Protein AF-A0A644X5Y0-F1 (afdb_monomer)

Organism: NCBI:txid1076179

Secondary structure (DSSP, 8-state):
-------HHHHHHHHHHHHHHHT--EEEEEEEEE-SSSS-EEEEEEEESS---HHHHHHHHHHHHHHHHHH-HHHHHHHHTTSSPPPEEEEE-TTHHHHHHHHHHHTT--GGG-PPPSB--S-HHHHHHHHTTBPP-

Structure (mmCIF, N/CA/C/O backbone):
data_AF-A0A644X5Y0-F1
#
_entry.id   AF-A0A644X5Y0-F1
#
loop_
_atom_site.group_PDB
_atom_site.id
_atom_site.type_symbol
_atom_site.label_atom_id
_atom_site.label_alt_id
_atom_site.label_comp_id
_atom_site.label_asym_id
_atom_site.label_entity_id
_atom_site.label_seq_id
_atom_site.pdbx_PDB_ins_code
_atom_site.Cartn_x
_atom_site.Cartn_y
_atom_site.Cartn_z
_atom_site.occupancy
_atom_site.B_iso_or_equiv
_atom_site.auth_seq_id
_atom_site.auth_comp_id
_atom_site.auth_asym_id
_atom_site.auth_atom_id
_atom_site.pdbx_PDB_model_num
ATOM 1 N N . MET A 1 1 ? 20.179 -10.932 -16.556 1.00 39.62 1 MET A N 1
ATOM 2 C CA . MET A 1 1 ? 18.905 -10.197 -16.379 1.00 39.62 1 MET A CA 1
ATOM 3 C C . MET A 1 1 ? 18.850 -9.685 -14.952 1.00 39.62 1 MET A C 1
ATOM 5 O O . MET A 1 1 ? 18.951 -10.487 -14.036 1.00 39.62 1 MET A O 1
ATOM 9 N N . VAL A 1 2 ? 18.795 -8.368 -14.749 1.00 45.56 2 VAL A N 1
ATOM 10 C CA . VAL A 1 2 ? 18.694 -7.786 -13.402 1.00 45.56 2 VAL A CA 1
ATOM 11 C C . VAL A 1 2 ? 17.225 -7.867 -13.004 1.00 45.56 2 VAL A C 1
ATOM 13 O O . VAL A 1 2 ? 16.406 -7.225 -13.653 1.00 45.56 2 VAL A O 1
ATOM 16 N N . SER A 1 3 ? 16.882 -8.693 -12.014 1.00 62.84 3 SER A N 1
ATOM 17 C CA . SER A 1 3 ? 15.539 -8.670 -11.424 1.00 62.84 3 SER A CA 1
ATOM 18 C C . SER A 1 3 ? 15.306 -7.301 -10.797 1.00 62.84 3 SER A C 1
ATOM 20 O O . SER A 1 3 ? 16.216 -6.747 -10.176 1.00 62.84 3 SER A O 1
ATOM 22 N N . GLU A 1 4 ? 14.096 -6.771 -10.937 1.00 71.12 4 GLU A N 1
ATOM 23 C CA . GLU A 1 4 ? 13.643 -5.685 -10.078 1.00 71.12 4 GLU A CA 1
ATOM 24 C C . GLU A 1 4 ? 13.734 -6.189 -8.624 1.00 71.12 4 GLU A C 1
ATOM 26 O O . GLU A 1 4 ? 13.344 -7.324 -8.331 1.00 71.12 4 GLU A O 1
ATOM 31 N N . LYS A 1 5 ? 14.394 -5.412 -7.760 1.00 79.19 5 LYS A N 1
ATOM 32 C CA . LYS A 1 5 ? 14.585 -5.721 -6.341 1.00 79.19 5 LYS A CA 1
ATOM 33 C C . LYS A 1 5 ? 14.196 -4.489 -5.544 1.00 79.19 5 LYS A C 1
ATOM 35 O O . LYS A 1 5 ? 15.007 -3.584 -5.348 1.00 79.19 5 LYS A O 1
ATOM 40 N N . THR A 1 6 ? 12.966 -4.481 -5.060 1.00 80.38 6 THR A N 1
ATOM 41 C CA . THR A 1 6 ? 12.504 -3.499 -4.085 1.00 80.38 6 THR A CA 1
ATOM 42 C C . THR A 1 6 ? 12.625 -4.084 -2.679 1.00 80.38 6 THR A C 1
ATOM 44 O O . THR A 1 6 ? 12.075 -5.148 -2.398 1.00 80.38 6 THR A O 1
ATOM 47 N N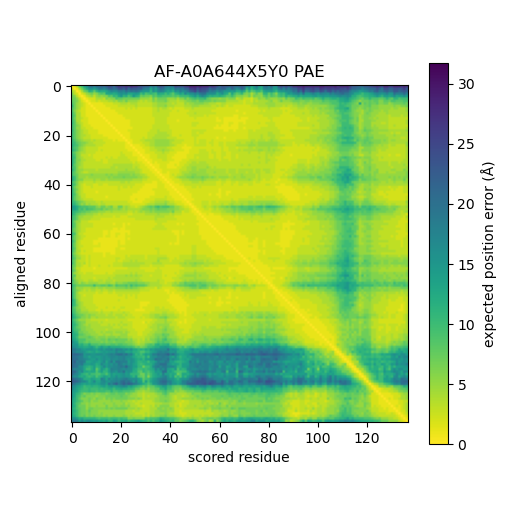 . THR A 1 7 ? 13.376 -3.412 -1.803 1.00 83.94 7 THR A N 1
ATOM 48 C CA . THR A 1 7 ? 13.522 -3.783 -0.389 1.00 83.94 7 THR A CA 1
ATOM 49 C C . THR A 1 7 ? 12.436 -3.112 0.451 1.00 83.94 7 THR A C 1
ATOM 51 O O . THR A 1 7 ? 11.824 -2.127 0.036 1.00 83.94 7 THR A O 1
ATOM 54 N N . GLU A 1 8 ? 12.211 -3.620 1.662 1.00 83.19 8 GLU A N 1
ATOM 55 C CA . GLU A 1 8 ? 11.299 -2.993 2.627 1.00 83.19 8 GLU A CA 1
ATOM 56 C C . GLU A 1 8 ? 11.731 -1.564 2.995 1.00 83.19 8 GLU A C 1
ATOM 58 O O . GLU A 1 8 ? 10.881 -0.704 3.224 1.00 83.19 8 GLU A O 1
ATOM 63 N N . GLU A 1 9 ? 13.037 -1.290 2.998 1.00 86.38 9 GLU A N 1
ATOM 64 C CA . GLU A 1 9 ? 13.598 0.046 3.220 1.00 86.38 9 GLU A CA 1
ATOM 65 C C . GLU A 1 9 ? 13.185 1.015 2.106 1.00 86.38 9 GLU A C 1
ATOM 67 O O . GLU A 1 9 ? 12.613 2.060 2.404 1.00 86.38 9 GLU A O 1
ATOM 72 N N . HIS A 1 10 ? 13.333 0.623 0.831 1.00 88.69 10 HIS A N 1
ATOM 73 C CA . HIS A 1 10 ? 12.888 1.445 -0.301 1.00 88.69 10 HIS A CA 1
ATOM 74 C C . HIS A 1 10 ? 11.388 1.771 -0.225 1.00 88.69 10 HIS A C 1
ATOM 76 O O . HIS A 1 10 ? 10.991 2.905 -0.490 1.00 88.69 10 HIS A O 1
ATOM 82 N N . LEU A 1 11 ? 10.552 0.791 0.145 1.00 89.50 11 LEU A N 1
ATOM 83 C CA . LEU A 1 11 ? 9.109 1.003 0.322 1.00 89.50 11 LEU A CA 1
ATOM 84 C C . LEU A 1 11 ? 8.827 1.950 1.490 1.00 89.50 11 LEU A C 1
ATOM 86 O O . LEU A 1 11 ? 8.045 2.888 1.352 1.00 89.50 11 LEU A O 1
ATOM 90 N N . THR A 1 12 ? 9.477 1.719 2.632 1.00 89.62 12 THR A N 1
ATOM 91 C CA . THR A 1 12 ? 9.288 2.524 3.843 1.00 89.62 12 THR A CA 1
ATOM 92 C C . THR A 1 12 ? 9.672 3.980 3.592 1.00 89.62 12 THR A C 1
ATOM 94 O O . THR A 1 12 ? 8.926 4.880 3.982 1.00 89.62 12 THR A O 1
ATOM 97 N N . ASP A 1 13 ? 10.794 4.222 2.916 1.00 92.88 13 ASP A N 1
ATOM 98 C CA . ASP A 1 13 ? 11.245 5.569 2.582 1.00 92.88 13 ASP A CA 1
ATOM 99 C C . ASP A 1 13 ? 10.321 6.260 1.588 1.00 92.88 13 ASP A C 1
ATOM 101 O O . ASP A 1 13 ? 9.928 7.404 1.825 1.00 92.88 13 ASP A O 1
ATOM 105 N N . ALA A 1 14 ? 9.892 5.559 0.537 1.00 94.38 14 ALA A N 1
ATOM 106 C CA . ALA A 1 14 ? 8.974 6.132 -0.439 1.00 94.38 14 ALA A CA 1
ATOM 107 C C . ALA A 1 14 ? 7.628 6.523 0.196 1.00 94.38 14 ALA A C 1
ATOM 109 O O . ALA A 1 14 ? 7.099 7.609 -0.060 1.00 94.38 14 ALA A O 1
ATOM 110 N N . ILE A 1 15 ? 7.093 5.676 1.080 1.00 93.75 15 ILE A N 1
ATOM 111 C CA . ILE A 1 15 ? 5.852 5.951 1.815 1.00 93.75 15 ILE A CA 1
ATOM 112 C C . ILE A 1 15 ? 6.048 7.110 2.794 1.00 93.75 15 ILE A C 1
ATOM 114 O O . ILE A 1 15 ? 5.199 8.000 2.862 1.00 93.75 15 ILE A O 1
ATOM 118 N N . ARG A 1 16 ? 7.170 7.149 3.523 1.00 94.06 16 ARG A N 1
ATOM 119 C CA . ARG A 1 16 ? 7.501 8.251 4.439 1.00 94.06 16 ARG A CA 1
ATOM 120 C C . ARG A 1 16 ? 7.584 9.585 3.699 1.00 94.06 16 ARG A C 1
ATOM 122 O O . ARG A 1 16 ? 6.996 10.567 4.149 1.00 94.06 16 ARG A O 1
ATOM 129 N N . ASN A 1 17 ? 8.263 9.622 2.557 1.00 95.56 17 ASN A N 1
ATOM 130 C CA . ASN A 1 17 ? 8.367 10.830 1.745 1.00 95.56 17 ASN A CA 1
ATOM 131 C C . ASN A 1 17 ? 7.003 11.247 1.188 1.00 95.56 17 ASN A C 1
ATOM 133 O O . ASN A 1 17 ? 6.647 12.420 1.267 1.00 95.56 17 ASN A O 1
ATOM 137 N N . THR A 1 18 ? 6.203 10.289 0.714 1.00 95.94 18 THR A N 1
ATOM 138 C CA . THR A 1 18 ? 4.833 10.535 0.233 1.00 95.94 18 THR A CA 1
ATOM 139 C C . THR A 1 18 ? 3.954 11.126 1.333 1.00 95.94 18 THR A C 1
ATOM 141 O O . THR A 1 18 ? 3.297 12.146 1.118 1.00 95.94 18 THR A O 1
ATOM 144 N N . LYS A 1 19 ? 3.997 10.540 2.538 1.00 94.44 19 LYS A N 1
ATOM 145 C CA . LYS A 1 19 ? 3.302 11.037 3.732 1.00 94.44 19 LYS A CA 1
ATOM 146 C C . LYS A 1 19 ? 3.668 12.491 4.015 1.00 94.44 19 LYS A C 1
ATOM 148 O O . LYS A 1 19 ? 2.779 13.313 4.214 1.00 94.44 19 LYS A O 1
ATOM 153 N N . ASN A 1 20 ? 4.960 12.812 3.997 1.00 95.06 20 ASN A N 1
ATOM 154 C CA . ASN A 1 20 ? 5.451 14.159 4.277 1.00 95.06 20 ASN A CA 1
ATOM 155 C C . ASN A 1 20 ? 5.052 15.162 3.185 1.00 95.06 20 ASN A C 1
ATOM 157 O O . ASN A 1 20 ? 4.600 16.261 3.503 1.00 95.06 20 ASN A O 1
ATOM 161 N N . ARG A 1 21 ? 5.169 14.783 1.904 1.00 96.19 21 ARG A N 1
ATOM 162 C CA . ARG A 1 21 ? 4.811 15.636 0.757 1.00 96.19 21 ARG A CA 1
ATOM 163 C C . ARG A 1 21 ? 3.324 15.980 0.730 1.00 96.19 21 ARG A C 1
ATOM 165 O O . ARG A 1 21 ? 2.971 17.118 0.439 1.00 96.19 21 ARG A O 1
ATOM 172 N N . LEU A 1 22 ? 2.467 15.014 1.054 1.00 94.38 22 LEU A N 1
ATOM 173 C CA . LEU A 1 22 ? 1.010 15.169 1.021 1.00 94.38 22 LEU A CA 1
ATOM 174 C C . LEU A 1 22 ? 0.393 15.500 2.386 1.00 94.38 22 LEU A C 1
ATOM 176 O O . LEU A 1 22 ? -0.823 15.644 2.476 1.00 94.38 22 LEU A O 1
ATOM 180 N N . LYS A 1 23 ? 1.215 15.635 3.438 1.00 94.31 23 LYS A N 1
ATOM 181 C CA . LYS A 1 23 ? 0.787 15.876 4.828 1.00 94.31 23 LYS A CA 1
ATOM 182 C C . LYS A 1 23 ? -0.299 14.892 5.286 1.00 94.31 23 LYS A C 1
ATOM 184 O O . LYS A 1 23 ? -1.297 15.287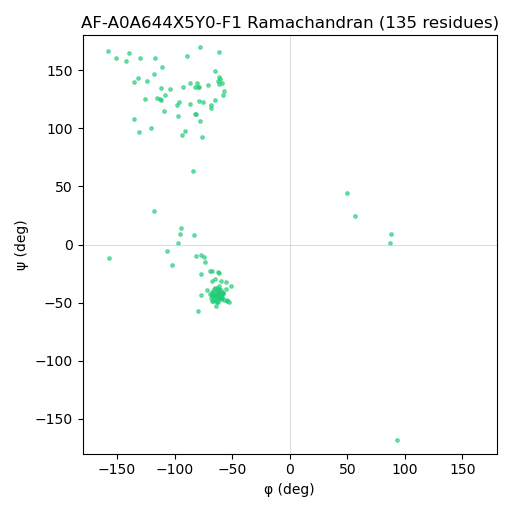 5.880 1.00 94.31 23 LYS A O 1
ATOM 189 N N . LEU A 1 24 ? -0.109 13.610 4.971 1.00 93.81 24 LEU A N 1
ATOM 190 C CA . LEU A 1 24 ? -1.067 12.558 5.311 1.00 93.81 24 LEU A CA 1
ATOM 191 C C . LEU A 1 24 ? -0.908 12.145 6.769 1.00 93.81 24 LEU A C 1
ATOM 193 O O . LEU A 1 24 ? 0.197 11.823 7.211 1.00 93.81 24 LEU A O 1
ATOM 197 N N . ASP A 1 25 ? -2.023 11.988 7.468 1.00 93.31 25 ASP A N 1
ATOM 198 C CA . ASP A 1 25 ? -2.060 11.314 8.763 1.00 93.31 25 ASP A CA 1
ATOM 199 C C . ASP A 1 25 ? -2.156 9.792 8.569 1.00 93.31 25 ASP A C 1
ATOM 201 O O . ASP A 1 25 ? -3.142 9.151 8.924 1.00 93.31 25 ASP A O 1
ATOM 205 N N . LEU A 1 26 ? -1.121 9.204 7.957 1.00 92.56 26 LEU A N 1
ATOM 206 C CA . LEU A 1 26 ? -1.001 7.753 7.788 1.00 92.56 26 LEU A CA 1
ATOM 207 C C . LEU A 1 26 ? -0.776 7.084 9.152 1.00 92.56 26 LEU A C 1
ATOM 209 O O . LEU A 1 26 ? 0.250 7.351 9.796 1.00 92.56 26 LEU A O 1
ATOM 213 N N . ILE A 1 27 ? -1.729 6.234 9.547 1.00 91.75 27 ILE A N 1
ATOM 214 C CA . ILE A 1 27 ? -1.737 5.452 10.789 1.00 91.75 27 ILE A CA 1
ATOM 215 C C . ILE A 1 27 ? -0.848 4.221 10.617 1.00 91.75 27 ILE A C 1
ATOM 217 O O . ILE A 1 27 ? 0.104 4.040 11.375 1.00 91.75 27 ILE A O 1
ATOM 221 N N . ASP A 1 28 ? -1.135 3.395 9.611 1.00 90.44 28 ASP A N 1
ATOM 222 C CA . ASP A 1 28 ? -0.376 2.180 9.313 1.00 9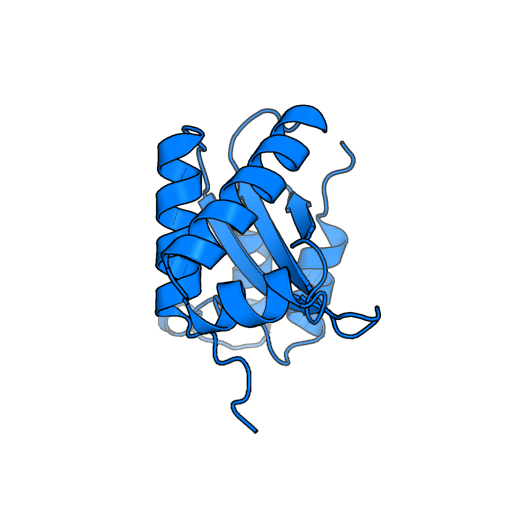0.44 28 ASP A CA 1
ATOM 223 C C . ASP A 1 28 ? -0.593 1.773 7.843 1.00 90.44 28 ASP A C 1
ATOM 225 O O . ASP A 1 28 ? -1.466 2.312 7.149 1.00 90.44 28 ASP A O 1
ATOM 229 N N . TYR A 1 29 ? 0.237 0.864 7.335 1.00 91.06 29 TYR A N 1
ATOM 230 C CA . TYR A 1 29 ? 0.156 0.414 5.951 1.00 91.06 29 TYR A CA 1
ATOM 231 C C . TYR A 1 29 ? 0.652 -1.014 5.756 1.00 91.06 29 TYR A C 1
ATOM 233 O O . TYR A 1 29 ? 1.455 -1.551 6.519 1.00 91.06 29 TYR A O 1
ATOM 241 N N . THR A 1 30 ? 0.245 -1.610 4.640 1.00 89.12 30 THR A N 1
ATOM 242 C CA . THR A 1 30 ? 0.896 -2.811 4.127 1.00 89.12 30 THR A CA 1
ATOM 243 C C . THR A 1 30 ? 0.974 -2.810 2.606 1.00 89.12 30 THR A C 1
ATOM 245 O O . THR A 1 30 ? 0.220 -2.110 1.933 1.00 89.12 30 THR A O 1
ATOM 248 N N . THR A 1 31 ? 1.910 -3.582 2.064 1.00 88.31 31 THR A N 1
ATOM 249 C CA . THR A 1 31 ? 2.200 -3.663 0.631 1.00 88.31 31 THR A CA 1
ATOM 250 C C . THR A 1 31 ? 2.104 -5.104 0.149 1.00 88.31 31 THR A C 1
ATOM 252 O O . THR A 1 31 ? 2.565 -6.027 0.821 1.00 88.31 31 THR A O 1
ATOM 255 N N . VAL A 1 32 ? 1.549 -5.295 -1.044 1.00 87.00 32 VAL A N 1
ATOM 256 C CA . VAL A 1 32 ? 1.427 -6.583 -1.732 1.00 87.00 32 VAL A CA 1
ATOM 257 C C . VAL A 1 32 ? 1.905 -6.422 -3.175 1.00 87.00 32 VAL A C 1
ATOM 259 O O . VAL A 1 32 ? 1.681 -5.387 -3.803 1.00 87.00 32 VAL A O 1
ATOM 262 N N . ALA A 1 33 ? 2.563 -7.448 -3.715 1.00 87.25 33 ALA A N 1
ATOM 263 C CA . ALA A 1 33 ? 2.825 -7.537 -5.148 1.00 87.25 33 ALA A CA 1
ATOM 264 C C . ALA A 1 33 ? 1.578 -8.091 -5.857 1.00 87.25 33 ALA A C 1
ATOM 266 O O . ALA A 1 33 ? 1.214 -9.252 -5.669 1.00 87.25 33 ALA A O 1
ATOM 267 N N . ASP A 1 34 ? 0.919 -7.258 -6.657 1.00 87.38 34 ASP A N 1
ATOM 268 C CA . ASP A 1 34 ? -0.241 -7.633 -7.461 1.00 87.38 34 ASP A CA 1
ATOM 269 C C . ASP A 1 34 ? 0.223 -8.100 -8.846 1.00 87.38 34 ASP A C 1
ATOM 271 O O . ASP A 1 34 ? 0.482 -7.303 -9.754 1.00 87.38 34 ASP A O 1
ATOM 275 N N . ASN A 1 35 ? 0.327 -9.423 -8.982 1.00 87.19 35 ASN A N 1
ATOM 276 C CA . ASN A 1 35 ? 0.673 -10.112 -10.226 1.00 87.19 35 ASN A CA 1
ATOM 277 C C . ASN A 1 35 ? -0.569 -10.585 -11.004 1.00 87.19 35 ASN A C 1
ATOM 279 O O . ASN A 1 35 ? -0.432 -11.350 -11.955 1.00 87.19 35 ASN A O 1
ATOM 283 N N . SER A 1 36 ? -1.781 -10.174 -10.603 1.00 87.62 36 SER A N 1
ATOM 284 C CA . SER A 1 36 ? -3.016 -10.536 -11.320 1.00 87.62 36 SER A CA 1
ATOM 285 C C . SER A 1 36 ? -3.181 -9.781 -12.644 1.00 87.62 36 SER A C 1
ATOM 287 O O . SER A 1 36 ? -3.975 -10.179 -13.494 1.00 87.62 36 SER A O 1
ATOM 289 N N . ILE A 1 37 ? -2.410 -8.706 -12.833 1.00 89.56 37 ILE A N 1
ATOM 290 C CA . ILE A 1 37 ? -2.380 -7.883 -14.042 1.00 89.56 37 ILE A CA 1
ATOM 291 C C . ILE A 1 37 ? -1.004 -7.938 -14.715 1.00 89.56 37 ILE A C 1
ATOM 293 O O . ILE A 1 37 ? 0.000 -8.265 -14.086 1.00 89.56 37 ILE A O 1
ATOM 297 N N . THR A 1 38 ? -0.950 -7.587 -16.003 1.00 90.19 38 THR A N 1
ATOM 298 C CA . THR A 1 38 ? 0.301 -7.484 -16.771 1.00 90.19 38 THR A CA 1
ATOM 299 C C . THR A 1 38 ? 0.413 -6.103 -17.431 1.00 90.19 38 THR A C 1
ATOM 301 O O . THR A 1 38 ? -0.492 -5.733 -18.180 1.00 90.19 38 THR A O 1
ATOM 304 N N . PRO A 1 39 ? 1.506 -5.346 -17.204 1.00 90.25 39 PRO A N 1
ATOM 305 C CA . PRO A 1 39 ? 2.578 -5.619 -16.238 1.00 90.25 39 PRO A CA 1
ATOM 306 C C . PRO A 1 39 ? 2.066 -5.568 -14.785 1.00 90.25 39 PRO A C 1
ATOM 308 O O . PRO A 1 39 ? 1.134 -4.823 -14.487 1.00 90.25 39 PRO A O 1
ATOM 311 N N . GLY A 1 40 ? 2.673 -6.354 -13.890 1.00 90.69 40 GLY A N 1
ATOM 312 C CA . GLY A 1 40 ? 2.319 -6.376 -12.464 1.00 90.69 40 GLY A CA 1
ATOM 313 C C . GLY A 1 40 ? 2.541 -5.023 -11.779 1.00 90.69 40 GLY A C 1
ATOM 314 O O . GLY A 1 40 ? 3.212 -4.140 -12.322 1.00 90.69 40 GLY A O 1
ATOM 315 N N . ARG A 1 41 ? 1.987 -4.840 -10.577 1.00 91.88 41 ARG A N 1
ATOM 316 C CA . ARG A 1 41 ? 2.128 -3.593 -9.800 1.00 91.88 41 ARG A CA 1
ATOM 317 C C . ARG A 1 41 ? 2.329 -3.849 -8.314 1.00 91.88 41 ARG A C 1
ATOM 319 O O . ARG A 1 41 ? 1.999 -4.914 -7.802 1.00 91.88 41 ARG A O 1
ATOM 326 N N . TYR A 1 42 ? 2.770 -2.817 -7.605 1.00 91.25 42 TYR A N 1
ATOM 327 C CA . TYR A 1 42 ? 2.627 -2.772 -6.153 1.00 91.25 42 TYR A CA 1
ATOM 328 C C . TYR A 1 42 ? 1.236 -2.282 -5.773 1.00 91.25 42 TYR A C 1
ATOM 330 O O . TYR A 1 42 ? 0.728 -1.310 -6.333 1.00 91.25 42 TYR A O 1
ATOM 338 N N . GLN A 1 43 ? 0.631 -2.954 -4.806 1.00 92.00 43 GLN A N 1
ATOM 339 C CA . GLN A 1 43 ? -0.619 -2.552 -4.194 1.00 92.00 43 GLN A CA 1
ATOM 340 C C . GLN A 1 43 ? -0.378 -2.225 -2.728 1.00 92.00 43 GLN A C 1
ATOM 342 O O . GLN A 1 43 ? 0.157 -3.040 -1.980 1.00 92.00 43 GLN A O 1
ATOM 347 N N . PHE A 1 44 ? -0.789 -1.033 -2.327 1.00 93.12 44 PHE A N 1
ATOM 348 C CA . PHE A 1 44 ? -0.632 -0.513 -0.983 1.00 93.12 44 PHE A CA 1
ATOM 349 C C . PHE A 1 44 ? -1.997 -0.407 -0.320 1.00 93.12 44 PHE A C 1
ATOM 351 O O . PHE A 1 44 ? -2.944 0.087 -0.926 1.00 93.12 44 PHE A O 1
ATOM 358 N N . TYR A 1 45 ? -2.087 -0.849 0.925 1.00 93.12 45 TYR A N 1
ATOM 359 C CA . TYR A 1 45 ? -3.258 -0.686 1.773 1.00 93.12 45 TYR A CA 1
ATOM 360 C C . TYR A 1 45 ? -2.914 0.328 2.847 1.00 93.12 45 TYR A C 1
ATOM 362 O O . TYR A 1 45 ? -2.007 0.082 3.643 1.00 93.12 45 TYR A O 1
ATOM 370 N N . PHE A 1 46 ? -3.580 1.475 2.826 1.00 94.50 46 PHE A N 1
ATOM 371 C CA . PHE A 1 46 ? -3.298 2.604 3.702 1.00 94.50 46 PHE A CA 1
ATOM 372 C C . PHE A 1 46 ? -4.460 2.805 4.666 1.00 94.50 46 PHE A C 1
ATOM 374 O O . PHE A 1 46 ? -5.599 2.985 4.244 1.00 94.50 46 PHE A O 1
ATOM 381 N N . GLU A 1 47 ? -4.157 2.819 5.960 1.00 94.12 47 GLU A N 1
ATOM 382 C CA . GLU A 1 47 ? -5.068 3.316 6.985 1.00 94.12 47 GLU A CA 1
ATOM 383 C C . GLU A 1 47 ? -4.666 4.760 7.289 1.00 94.12 47 GLU A C 1
ATOM 385 O O . GLU A 1 47 ? -3.584 5.017 7.822 1.00 94.12 47 GLU A O 1
ATOM 390 N N . VAL A 1 48 ? -5.506 5.714 6.895 1.00 92.94 48 VAL A N 1
ATOM 391 C CA . VAL A 1 48 ? -5.266 7.148 7.091 1.00 92.94 48 VAL A CA 1
ATOM 392 C C . VAL A 1 48 ? -6.352 7.729 7.975 1.00 92.94 48 VAL A C 1
ATOM 394 O O . VAL A 1 48 ? -7.502 7.306 7.907 1.00 92.94 48 VAL A O 1
ATOM 397 N N . LYS A 1 49 ? -5.987 8.718 8.786 1.00 92.19 49 LYS A N 1
ATOM 398 C CA . LYS A 1 49 ? -6.955 9.466 9.575 1.00 92.19 49 LYS A CA 1
ATOM 399 C C . LYS A 1 49 ? -7.640 10.532 8.722 1.00 92.19 49 LYS A C 1
ATOM 401 O O . LYS A 1 49 ? -6.977 11.255 7.976 1.00 92.19 49 LYS A O 1
ATOM 406 N N . GLY A 1 50 ? -8.947 10.692 8.901 1.00 88.19 50 GLY A N 1
ATOM 407 C CA . GLY A 1 50 ? -9.723 11.771 8.290 1.00 88.19 50 GLY A CA 1
ATOM 408 C C . GLY A 1 50 ? -10.373 11.412 6.951 1.00 88.19 50 GLY A C 1
ATOM 409 O O . GLY A 1 50 ? -10.493 10.252 6.567 1.00 88.19 50 GLY A O 1
ATOM 410 N N . LYS A 1 51 ? -10.874 12.434 6.244 1.00 87.75 51 LYS A N 1
ATOM 411 C CA . LYS A 1 51 ? -11.702 12.234 5.048 1.00 87.75 51 LYS A CA 1
ATOM 412 C C . LYS A 1 51 ? -10.856 11.817 3.844 1.00 87.75 51 LYS A C 1
ATOM 414 O O . LYS A 1 51 ? -9.996 12.566 3.388 1.00 87.75 51 LYS A O 1
ATOM 419 N N . VAL A 1 52 ? -11.193 10.664 3.278 1.00 92.00 52 VAL A N 1
ATOM 420 C CA . VAL A 1 52 ? -10.628 10.154 2.028 1.00 92.00 52 VAL A CA 1
ATOM 421 C C . VAL A 1 52 ? -11.497 10.588 0.847 1.00 92.00 52 VAL A C 1
ATOM 423 O O . VAL A 1 52 ? -12.722 10.493 0.905 1.00 92.00 52 VAL A O 1
ATOM 426 N N . THR A 1 53 ? -10.868 11.059 -0.232 1.00 93.62 53 THR A N 1
ATOM 427 C CA . THR A 1 53 ? -11.532 11.325 -1.519 1.00 93.62 53 THR A CA 1
ATOM 428 C C . THR A 1 53 ? -10.757 10.684 -2.670 1.00 93.62 53 THR A C 1
ATOM 430 O O . THR A 1 53 ? -9.559 10.408 -2.541 1.00 93.62 53 THR A O 1
ATOM 433 N N . LYS A 1 54 ? -11.408 10.482 -3.823 1.00 93.69 54 LYS A N 1
ATOM 434 C CA . LYS A 1 54 ? -10.757 9.959 -5.042 1.00 93.69 54 LYS A CA 1
ATOM 435 C C . LYS A 1 54 ? -9.551 10.795 -5.464 1.00 93.69 54 LYS A C 1
ATOM 437 O O . LYS A 1 54 ? -8.537 10.248 -5.894 1.00 93.69 54 LYS A O 1
ATOM 442 N N . GLU A 1 55 ? -9.639 12.114 -5.330 1.00 94.56 55 GLU A N 1
ATOM 443 C CA . GLU A 1 55 ? -8.570 13.049 -5.687 1.00 94.56 55 GLU A CA 1
ATOM 444 C C . GLU A 1 55 ? -7.358 12.882 -4.771 1.00 94.56 55 GLU A C 1
ATOM 446 O O . GLU A 1 55 ? -6.218 12.888 -5.247 1.00 94.56 55 GLU A O 1
ATOM 451 N N . LEU A 1 56 ? -7.595 12.682 -3.469 1.00 94.00 56 LEU A N 1
ATOM 452 C CA . LEU A 1 56 ? -6.535 12.393 -2.511 1.00 94.00 56 LEU A CA 1
ATOM 453 C C . LEU A 1 56 ? -5.837 11.081 -2.870 1.00 94.00 56 LEU A C 1
ATOM 455 O O . LEU A 1 56 ? -4.616 11.056 -2.984 1.00 94.00 56 LEU A O 1
ATOM 459 N N . VAL A 1 57 ? -6.599 10.012 -3.118 1.00 95.56 57 VAL A N 1
ATOM 460 C CA . VAL A 1 57 ? -6.035 8.702 -3.481 1.00 95.56 57 VAL A CA 1
ATOM 461 C C . VAL A 1 57 ? -5.195 8.793 -4.749 1.00 95.56 57 VAL A C 1
ATOM 463 O O . VAL A 1 57 ? -4.052 8.343 -4.759 1.00 95.56 57 VAL A O 1
ATOM 466 N N . ARG A 1 58 ? -5.705 9.460 -5.788 1.00 95.94 58 ARG A N 1
ATOM 467 C CA . ARG A 1 58 ? -4.948 9.696 -7.022 1.00 95.94 58 ARG A CA 1
ATOM 468 C C . ARG A 1 58 ? -3.654 10.469 -6.761 1.00 95.94 58 ARG A C 1
ATOM 470 O O . ARG A 1 58 ? -2.616 10.139 -7.331 1.00 95.94 58 ARG A O 1
ATOM 477 N N . SER A 1 59 ? -3.704 11.487 -5.903 1.00 96.44 59 SER A N 1
ATOM 478 C CA . SER A 1 59 ? -2.519 12.271 -5.532 1.00 96.44 59 SER A CA 1
ATOM 479 C C . SER A 1 59 ? -1.480 11.410 -4.816 1.00 96.44 59 SER A C 1
ATOM 481 O O . SER A 1 59 ? -0.282 11.557 -5.065 1.00 96.44 59 SER A O 1
ATOM 483 N N . ILE A 1 60 ? -1.932 10.475 -3.978 1.00 96.56 60 ILE A N 1
ATOM 484 C CA . ILE A 1 60 ? -1.068 9.514 -3.289 1.00 96.56 60 ILE A CA 1
ATOM 485 C C . ILE A 1 60 ? -0.436 8.554 -4.287 1.00 96.56 60 ILE A C 1
ATOM 487 O O . ILE A 1 60 ? 0.776 8.406 -4.253 1.00 96.56 60 ILE A O 1
ATOM 491 N N . GLU A 1 61 ? -1.200 7.948 -5.197 1.00 97.06 61 GLU A N 1
ATOM 492 C CA . GLU A 1 61 ? -0.654 7.016 -6.194 1.00 97.06 61 GLU A CA 1
ATOM 493 C C . GLU A 1 61 ? 0.413 7.673 -7.084 1.00 97.06 61 GLU A C 1
ATOM 495 O O . GLU A 1 61 ? 1.459 7.075 -7.337 1.00 97.06 61 GLU A O 1
ATOM 500 N N . ILE A 1 62 ? 0.178 8.916 -7.525 1.00 97.75 62 ILE A N 1
ATOM 501 C CA . ILE A 1 62 ? 1.145 9.689 -8.320 1.00 97.75 62 ILE A CA 1
ATOM 502 C C . ILE A 1 62 ? 2.407 9.974 -7.502 1.00 97.75 62 ILE A C 1
ATOM 504 O O . ILE A 1 62 ? 3.511 9.650 -7.937 1.00 97.75 62 ILE A O 1
ATOM 508 N N . THR A 1 63 ? 2.244 10.546 -6.308 1.00 97.50 63 THR A N 1
ATOM 509 C CA . THR A 1 63 ? 3.374 10.914 -5.442 1.00 97.50 63 THR A CA 1
ATOM 510 C C . THR A 1 63 ? 4.180 9.682 -5.038 1.00 97.50 63 THR A C 1
ATOM 512 O O . THR A 1 63 ? 5.406 9.711 -5.041 1.00 97.50 63 THR A O 1
ATOM 515 N N . LEU A 1 64 ? 3.504 8.571 -4.749 1.00 96.38 64 LEU A N 1
ATOM 516 C CA . LEU A 1 64 ? 4.137 7.320 -4.364 1.00 96.38 64 LEU A CA 1
ATOM 517 C C . LEU A 1 64 ? 4.933 6.708 -5.519 1.00 96.38 64 LEU A C 1
ATOM 519 O O . LEU A 1 64 ? 6.042 6.233 -5.294 1.00 96.38 64 LEU A O 1
ATOM 523 N N . ASP A 1 65 ? 4.421 6.745 -6.754 1.00 96.75 65 ASP A N 1
ATOM 524 C CA . ASP A 1 65 ? 5.184 6.294 -7.925 1.00 96.75 65 ASP A CA 1
ATOM 525 C C . ASP A 1 65 ? 6.451 7.138 -8.136 1.00 96.75 65 ASP A C 1
ATOM 527 O O . ASP A 1 65 ? 7.507 6.590 -8.453 1.00 96.75 65 ASP A O 1
ATOM 531 N N . GLU A 1 66 ? 6.379 8.456 -7.929 1.00 97.06 66 GLU A N 1
ATOM 532 C CA . GLU A 1 66 ? 7.549 9.343 -7.983 1.00 97.06 66 GLU A CA 1
ATOM 533 C C . GLU A 1 66 ? 8.578 8.999 -6.903 1.00 97.06 66 GLU A C 1
ATOM 535 O O . GLU A 1 66 ? 9.760 8.826 -7.208 1.00 97.06 66 GLU A O 1
ATOM 540 N N . GLU A 1 67 ? 8.141 8.850 -5.652 1.00 96.25 67 GLU A N 1
ATOM 541 C CA . GLU A 1 67 ? 9.034 8.528 -4.540 1.00 96.25 67 GLU A CA 1
ATOM 542 C C . GLU A 1 67 ? 9.650 7.132 -4.682 1.00 96.25 67 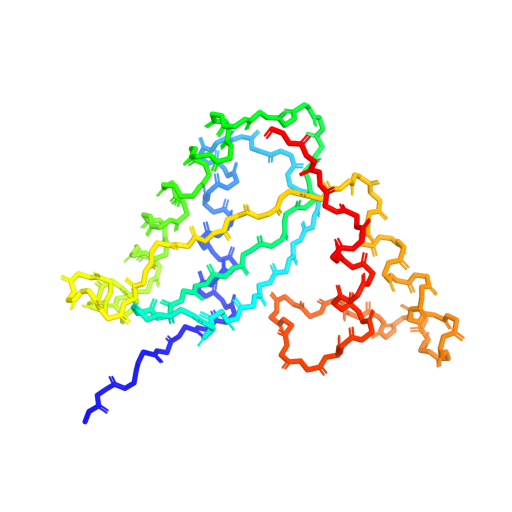GLU A C 1
ATOM 544 O O . GLU A 1 67 ? 10.847 6.970 -4.463 1.00 96.25 67 GLU A O 1
ATOM 549 N N . LEU A 1 68 ? 8.900 6.133 -5.161 1.00 94.19 68 LEU A N 1
ATOM 550 C CA . LEU A 1 68 ? 9.449 4.805 -5.463 1.00 94.19 68 LEU A CA 1
ATOM 551 C C . LEU A 1 68 ? 10.534 4.869 -6.547 1.00 94.19 68 LEU A C 1
ATOM 553 O O . LEU A 1 68 ? 11.554 4.182 -6.448 1.00 94.19 68 LEU A O 1
ATOM 557 N N . ARG A 1 69 ? 10.362 5.718 -7.570 1.00 95.00 69 ARG A N 1
ATOM 558 C CA . ARG A 1 69 ? 11.395 5.949 -8.596 1.00 95.00 69 ARG A CA 1
ATOM 559 C C . ARG A 1 69 ? 12.628 6.657 -8.033 1.00 95.00 69 ARG A C 1
ATOM 561 O O . ARG A 1 69 ? 13.723 6.434 -8.553 1.00 95.00 69 ARG A O 1
ATOM 568 N N . ASN A 1 70 ? 12.462 7.509 -7.024 1.00 94.62 70 ASN A N 1
ATOM 569 C CA . ASN A 1 70 ? 13.559 8.227 -6.376 1.00 94.62 70 ASN A CA 1
ATOM 570 C C . ASN A 1 70 ? 14.336 7.323 -5.411 1.00 94.62 70 ASN A C 1
ATOM 572 O O . ASN A 1 70 ? 15.564 7.317 -5.437 1.00 94.62 70 ASN A O 1
ATOM 576 N N . CYS A 1 71 ? 13.628 6.523 -4.613 1.00 91.94 71 CYS A N 1
ATOM 577 C CA . CYS A 1 71 ? 14.211 5.624 -3.620 1.00 91.94 71 CYS A CA 1
ATOM 578 C C . CYS A 1 71 ? 14.798 4.345 -4.234 1.00 91.94 71 CYS A C 1
ATOM 580 O O . CYS A 1 71 ? 15.707 3.762 -3.651 1.00 91.94 71 CYS A O 1
ATOM 582 N N . ASN A 1 72 ? 14.317 3.894 -5.401 1.00 92.00 72 ASN A N 1
ATOM 583 C CA . ASN A 1 72 ? 14.799 2.668 -6.038 1.00 92.00 72 ASN A CA 1
ATOM 584 C C . ASN A 1 72 ? 15.034 2.837 -7.551 1.00 92.00 72 ASN A C 1
ATOM 586 O O . ASN A 1 72 ? 14.114 2.852 -8.375 1.00 92.00 72 ASN A O 1
ATOM 590 N N . LEU A 1 73 ? 16.312 2.860 -7.947 1.00 90.69 73 LEU A N 1
ATOM 591 C CA . LEU A 1 73 ? 16.712 2.965 -9.352 1.00 90.69 73 LEU A CA 1
ATOM 592 C C . LEU A 1 73 ? 16.284 1.744 -10.189 1.00 90.69 73 LEU A C 1
ATOM 594 O O . LEU A 1 73 ? 16.040 1.888 -11.390 1.00 90.69 73 LEU A O 1
ATOM 598 N N . ALA A 1 74 ? 16.180 0.553 -9.587 1.00 89.94 74 ALA A N 1
ATOM 599 C CA . ALA A 1 74 ? 15.680 -0.639 -10.272 1.00 89.94 74 ALA A CA 1
ATOM 600 C C . ALA A 1 74 ? 14.187 -0.488 -10.593 1.00 89.94 74 ALA A C 1
ATOM 602 O O . ALA A 1 74 ? 13.815 -0.625 -11.762 1.00 89.94 74 ALA A O 1
ATOM 603 N N . TYR A 1 75 ? 13.373 -0.087 -9.609 1.00 91.88 75 TYR A N 1
ATOM 604 C CA . TYR A 1 75 ? 11.961 0.249 -9.812 1.00 91.88 75 TYR A CA 1
ATOM 605 C C . TYR A 1 75 ? 11.797 1.285 -10.929 1.00 91.88 75 TYR A C 1
ATOM 607 O O . TYR A 1 75 ? 11.058 1.055 -11.887 1.00 91.88 75 TYR A O 1
ATOM 615 N N . LYS A 1 76 ? 12.573 2.380 -10.884 1.00 93.69 76 LYS A N 1
ATOM 616 C CA . LYS A 1 76 ? 12.568 3.418 -11.927 1.00 93.69 76 LYS A CA 1
ATOM 617 C C . LYS A 1 76 ? 12.831 2.852 -13.319 1.00 93.69 76 LYS A C 1
ATOM 619 O O . LY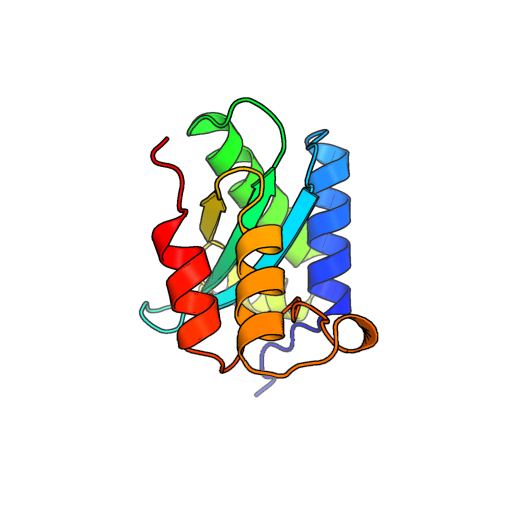S A 1 76 ? 12.095 3.156 -14.254 1.00 93.69 76 LYS A O 1
ATOM 624 N N . ARG A 1 77 ? 13.863 2.017 -13.475 1.00 92.50 77 ARG A N 1
ATOM 625 C CA . ARG A 1 77 ? 14.213 1.404 -14.768 1.00 92.50 77 ARG A CA 1
ATOM 626 C C . ARG A 1 77 ? 13.104 0.487 -15.288 1.00 92.50 77 ARG A C 1
ATOM 628 O O . ARG A 1 77 ? 12.804 0.544 -16.478 1.00 92.50 77 ARG A O 1
ATOM 635 N N . PHE A 1 78 ? 12.507 -0.335 -14.425 1.00 90.38 78 PHE A N 1
ATOM 636 C CA . PHE A 1 78 ? 11.421 -1.244 -14.802 1.00 90.38 78 PHE A CA 1
ATOM 637 C C . PHE A 1 78 ? 10.141 -0.485 -15.158 1.00 90.38 78 PHE A C 1
ATOM 639 O O . PHE A 1 78 ? 9.561 -0.730 -16.217 1.00 90.38 78 PHE A O 1
ATOM 646 N N . ARG A 1 79 ? 9.745 0.493 -14.338 1.00 92.81 79 ARG A N 1
ATOM 647 C CA . ARG A 1 79 ? 8.572 1.342 -14.570 1.00 92.81 79 ARG A CA 1
ATOM 648 C C . ARG A 1 79 ? 8.684 2.136 -15.875 1.00 92.81 79 AR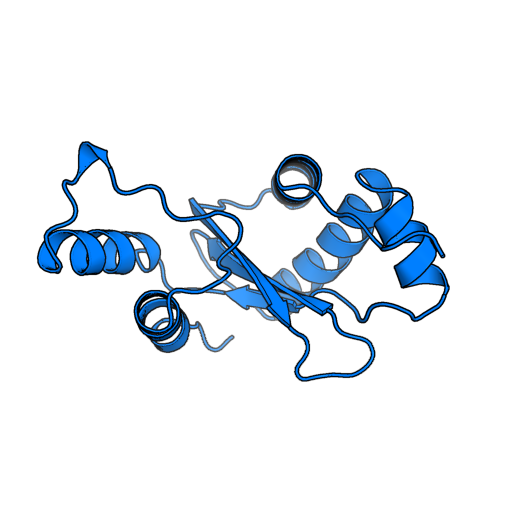G A C 1
ATOM 650 O O . ARG A 1 79 ? 7.723 2.173 -16.638 1.00 92.81 79 ARG A O 1
ATOM 657 N N . SER A 1 80 ? 9.860 2.698 -16.180 1.00 92.00 80 SER A N 1
ATOM 658 C CA . SER A 1 80 ? 10.109 3.432 -17.434 1.00 92.00 80 SER A CA 1
ATOM 659 C C . SER A 1 80 ? 10.100 2.555 -18.688 1.00 92.00 80 SER A C 1
ATOM 661 O O . SER A 1 80 ? 9.876 3.066 -19.779 1.00 92.00 80 SER A O 1
ATOM 663 N N . LYS A 1 81 ? 10.345 1.247 -18.553 1.00 92.25 81 LYS A N 1
ATOM 664 C CA . LYS A 1 81 ? 10.260 0.272 -19.655 1.00 92.25 81 LYS A CA 1
ATOM 665 C C . LYS A 1 81 ? 8.898 -0.425 -19.726 1.00 92.25 81 LYS A C 1
ATOM 667 O O . LYS A 1 81 ? 8.790 -1.466 -20.365 1.00 92.25 81 LYS A O 1
ATOM 672 N N . SER A 1 82 ? 7.888 0.099 -19.028 1.00 87.88 82 SER A N 1
ATOM 673 C CA . SER A 1 82 ? 6.560 -0.518 -18.916 1.00 87.88 82 SER A CA 1
ATOM 674 C C . SER A 1 82 ? 6.589 -1.951 -18.362 1.00 87.88 82 SER A C 1
ATOM 676 O O . SER A 1 82 ? 5.676 -2.729 -18.606 1.00 87.88 82 SER A O 1
ATOM 678 N N . GLY A 1 83 ? 7.628 -2.306 -17.597 1.00 88.56 83 GLY A N 1
ATOM 679 C CA . GLY A 1 83 ? 7.745 -3.596 -16.911 1.00 88.56 83 GLY A CA 1
ATOM 680 C C . GLY A 1 83 ? 6.971 -3.659 -15.592 1.00 88.56 83 GLY A C 1
ATOM 681 O O . GLY A 1 83 ? 6.824 -4.737 -15.027 1.00 88.56 83 GLY A O 1
ATOM 682 N N . LEU A 1 84 ? 6.472 -2.514 -15.117 1.00 91.25 84 LEU A N 1
ATOM 683 C CA . LEU A 1 84 ? 5.581 -2.383 -13.966 1.00 91.25 84 LEU A CA 1
ATOM 684 C C . LEU A 1 84 ? 4.445 -1.414 -14.302 1.00 91.25 84 LEU A C 1
ATOM 686 O O . LEU A 1 84 ? 4.670 -0.378 -14.944 1.00 91.25 84 LEU A O 1
ATOM 690 N N . ALA A 1 85 ? 3.237 -1.740 -13.856 1.00 94.19 85 ALA A N 1
ATOM 691 C CA . ALA A 1 85 ? 2.097 -0.836 -13.875 1.00 94.19 85 ALA A CA 1
ATOM 692 C C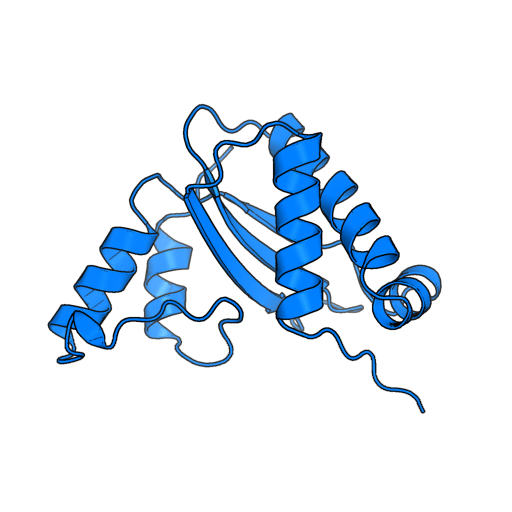 . ALA A 1 85 ? 2.180 0.180 -12.723 1.00 94.19 85 ALA A C 1
ATOM 694 O O . ALA A 1 85 ? 3.034 0.093 -11.840 1.00 94.19 85 ALA A O 1
ATOM 695 N N . MET A 1 86 ? 1.304 1.185 -12.766 1.00 95.12 86 MET A N 1
ATOM 696 C CA . MET A 1 86 ? 1.206 2.201 -11.717 1.00 95.12 86 MET A CA 1
ATOM 697 C C . MET A 1 86 ? 0.825 1.549 -10.377 1.00 95.12 86 MET A C 1
ATOM 699 O O . MET A 1 86 ? -0.031 0.652 -10.380 1.00 95.12 86 MET A O 1
ATOM 703 N N . PRO A 1 87 ? 1.442 1.960 -9.250 1.00 95.06 87 PRO A N 1
ATOM 704 C CA . PRO A 1 87 ? 1.061 1.446 -7.947 1.00 95.06 87 PRO A CA 1
ATOM 705 C C . PRO A 1 87 ? -0.399 1.786 -7.659 1.00 95.06 87 PRO A C 1
ATOM 707 O O . PRO A 1 87 ? -0.872 2.862 -8.021 1.00 95.06 87 PRO A O 1
ATOM 710 N N . LYS A 1 88 ? -1.102 0.855 -7.016 1.00 95.25 88 LYS A N 1
ATOM 711 C CA . LYS A 1 88 ? -2.491 1.044 -6.596 1.00 95.25 88 LYS A CA 1
ATOM 712 C C . LYS A 1 88 ? -2.550 1.293 -5.100 1.00 95.25 88 LYS A C 1
ATOM 714 O O . LYS A 1 88 ? -1.955 0.527 -4.344 1.00 95.25 88 LYS A O 1
ATOM 719 N N . VAL A 1 89 ? -3.313 2.290 -4.675 1.00 95.25 89 VAL A N 1
ATOM 720 C CA . VAL A 1 89 ? -3.580 2.554 -3.259 1.00 95.25 89 VAL A CA 1
ATOM 721 C C . VAL A 1 89 ? -5.021 2.182 -2.942 1.00 95.25 89 VAL A C 1
ATOM 723 O O . VAL A 1 89 ? -5.968 2.582 -3.614 1.00 95.25 89 VAL A O 1
ATOM 726 N N . ILE A 1 90 ? -5.187 1.376 -1.904 1.00 94.62 90 ILE A N 1
ATOM 727 C CA . ILE A 1 90 ? -6.470 1.026 -1.319 1.00 94.62 90 ILE A CA 1
ATOM 728 C C . ILE A 1 90 ? -6.535 1.659 0.058 1.00 94.62 90 ILE A C 1
ATOM 730 O O . ILE A 1 90 ? -5.675 1.418 0.900 1.00 94.62 90 ILE A O 1
ATOM 734 N N . MET A 1 91 ? -7.575 2.450 0.275 1.00 94.75 91 MET A N 1
ATOM 735 C CA . MET A 1 91 ? -7.826 3.075 1.561 1.00 94.75 91 MET A CA 1
ATOM 736 C C . MET A 1 91 ? -8.621 2.134 2.452 1.00 94.75 91 MET A C 1
ATOM 738 O O . MET A 1 91 ? -9.532 1.451 1.983 1.00 94.75 91 MET A O 1
ATOM 742 N N . LEU A 1 92 ? -8.243 2.094 3.721 1.00 94.06 92 LEU A N 1
ATOM 743 C CA . LEU A 1 92 ? -8.855 1.269 4.749 1.00 94.06 92 LEU A CA 1
ATOM 744 C C . LEU A 1 92 ? -9.594 2.132 5.764 1.00 94.06 92 LEU A C 1
ATOM 746 O O . LEU A 1 92 ? -9.214 3.279 6.005 1.00 94.06 92 LEU A O 1
ATOM 750 N N . GLU A 1 93 ? -10.612 1.551 6.392 1.00 92.19 93 GLU A N 1
ATOM 751 C CA . GLU A 1 93 ? -11.265 2.151 7.553 1.00 92.19 93 GLU A CA 1
ATOM 752 C C . GLU A 1 93 ? -10.278 2.328 8.714 1.00 92.19 93 GLU A C 1
ATOM 754 O O . GLU A 1 93 ? -9.424 1.467 8.965 1.00 92.19 93 GLU A O 1
ATOM 759 N N . GLU A 1 94 ? -10.438 3.413 9.473 1.00 91.69 94 GLU A N 1
ATOM 760 C CA . GLU A 1 94 ? -9.698 3.620 10.718 1.00 91.69 94 GLU A CA 1
ATOM 761 C C . GLU A 1 94 ? -9.934 2.443 11.686 1.00 91.69 94 GLU A C 1
ATOM 763 O O . GLU A 1 94 ? -11.062 2.003 11.919 1.00 91.69 94 GLU A O 1
ATOM 768 N N . GLY A 1 95 ? -8.856 1.906 12.258 1.00 89.75 95 GLY A N 1
ATOM 769 C CA . GLY A 1 95 ? -8.879 0.738 13.134 1.00 89.75 95 GLY A CA 1
ATOM 770 C C . GLY A 1 95 ? -8.790 -0.616 12.422 1.00 89.75 95 GLY A C 1
ATOM 771 O O . GLY A 1 95 ? -8.787 -1.645 13.105 1.00 89.75 95 GLY A O 1
ATOM 772 N N . THR A 1 96 ? -8.665 -0.667 11.093 1.00 90.69 96 THR A N 1
ATOM 773 C CA . THR A 1 96 ? -8.509 -1.931 10.348 1.00 90.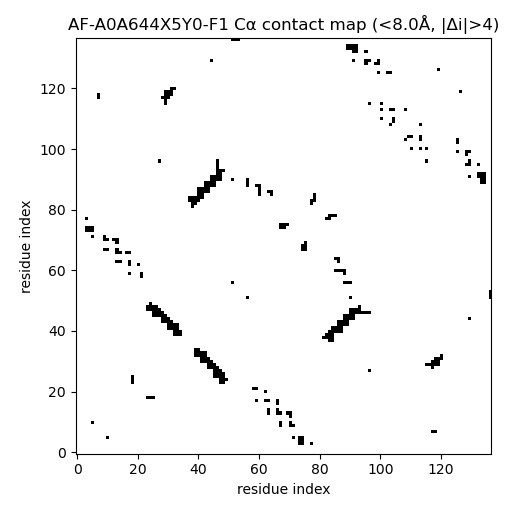69 96 THR A CA 1
ATOM 774 C C . THR A 1 96 ? -7.305 -2.735 10.829 1.00 90.69 96 THR A C 1
ATOM 776 O O . THR A 1 96 ? -7.423 -3.925 11.131 1.00 90.69 96 THR A O 1
ATOM 779 N N . PHE A 1 97 ? -6.144 -2.102 10.984 1.00 87.75 97 PHE A N 1
ATOM 780 C CA . PHE A 1 97 ? -4.949 -2.788 11.467 1.00 87.75 97 PHE A CA 1
ATOM 781 C C . PHE A 1 97 ? -5.056 -3.189 12.945 1.00 87.75 97 PHE A C 1
ATOM 783 O O . PHE A 1 97 ? -4.429 -4.166 13.360 1.00 87.75 97 PHE A O 1
ATOM 790 N N . ASN A 1 98 ? -5.905 -2.527 13.739 1.00 88.31 98 ASN A N 1
ATOM 791 C CA . ASN A 1 98 ? -6.233 -2.991 15.090 1.00 88.31 98 ASN A CA 1
ATOM 792 C C . ASN A 1 98 ? -7.074 -4.275 15.049 1.00 88.31 98 ASN A C 1
ATOM 794 O O . ASN A 1 98 ? -6.736 -5.224 15.757 1.00 88.31 98 ASN A O 1
ATOM 798 N N . LYS A 1 99 ? -8.073 -4.360 14.157 1.00 88.00 99 LYS A N 1
ATOM 799 C CA . LYS A 1 99 ? -8.842 -5.597 13.913 1.00 88.00 99 LYS A CA 1
ATOM 800 C C . LYS A 1 99 ? -7.926 -6.739 13.453 1.00 88.00 99 LYS A C 1
ATOM 802 O O . LYS A 1 99 ? -8.069 -7.872 13.908 1.00 88.00 99 LYS A O 1
ATOM 807 N N . VAL A 1 100 ? -6.930 -6.450 12.607 1.00 85.25 100 VAL A N 1
ATOM 808 C CA . VAL A 1 100 ? -5.908 -7.436 12.199 1.00 85.25 100 VAL A CA 1
ATOM 809 C C . VAL A 1 100 ? -5.093 -7.928 13.401 1.00 85.25 100 VAL A C 1
ATOM 811 O O . VAL A 1 100 ? -4.895 -9.135 13.548 1.00 85.25 100 VAL A O 1
ATOM 814 N N . LYS A 1 101 ? -4.630 -7.026 14.278 1.00 83.62 101 LYS A N 1
ATOM 815 C CA . LYS A 1 101 ? -3.895 -7.405 15.500 1.00 83.62 101 LYS A CA 1
ATOM 816 C C . LYS A 1 101 ? -4.757 -8.262 16.426 1.00 83.62 101 LYS A C 1
ATOM 818 O O . LYS A 1 101 ? -4.281 -9.269 16.939 1.00 83.62 101 LYS A O 1
ATOM 823 N N . GLU A 1 102 ? -6.019 -7.898 16.615 1.00 85.44 102 GLU A N 1
ATOM 824 C CA . GLU A 1 102 ? -6.955 -8.657 17.443 1.00 85.44 102 GLU A CA 1
ATOM 825 C C . GLU A 1 102 ? -7.215 -10.056 16.869 1.00 85.44 102 GLU A C 1
ATOM 827 O O . GLU A 1 102 ? -7.117 -11.049 17.590 1.00 85.44 102 GLU A O 1
ATOM 832 N N . PHE A 1 103 ? -7.409 -10.162 15.551 1.00 83.06 103 PHE A N 1
ATOM 833 C CA . PHE A 1 103 ? -7.541 -11.445 14.863 1.00 83.06 103 PHE A CA 1
ATOM 834 C C . PHE A 1 103 ? -6.308 -12.344 15.057 1.00 83.06 103 PHE A C 1
ATOM 836 O O . PHE A 1 103 ? -6.441 -13.532 15.359 1.00 83.06 103 PHE A O 1
ATOM 843 N N . LEU A 1 104 ? -5.098 -11.792 14.914 1.00 79.75 104 LEU A N 1
ATOM 844 C CA . LEU A 1 104 ? -3.854 -12.537 15.131 1.00 79.75 104 LEU A CA 1
ATOM 845 C C . LEU A 1 104 ? -3.693 -12.971 16.594 1.00 79.75 104 LEU A C 1
ATOM 847 O O . LEU A 1 104 ? -3.261 -14.097 16.851 1.00 79.75 104 LEU A O 1
ATOM 851 N N . PHE A 1 105 ? -4.102 -12.125 17.543 1.00 80.38 105 PHE A N 1
ATOM 852 C CA . PHE A 1 105 ? -4.118 -12.461 18.965 1.00 80.38 105 PHE A CA 1
ATOM 853 C C . PHE A 1 105 ? -5.070 -13.626 19.271 1.00 80.38 105 PHE A C 1
ATOM 855 O O . PHE A 1 105 ? -4.674 -14.587 19.928 1.00 80.38 105 PHE A O 1
ATOM 862 N N . MET A 1 106 ? -6.291 -13.606 18.725 1.00 80.88 106 MET A N 1
ATOM 863 C CA . MET A 1 106 ? -7.260 -14.703 18.876 1.00 80.88 106 MET A CA 1
ATOM 864 C C . MET A 1 106 ? -6.766 -16.031 18.282 1.00 80.88 106 MET A C 1
ATOM 866 O O . MET A 1 106 ? -7.197 -17.099 18.709 1.00 80.88 106 MET A O 1
ATOM 870 N N . LYS A 1 107 ? -5.849 -15.987 17.310 1.00 76.94 107 LYS A N 1
ATOM 871 C CA . LYS A 1 107 ? -5.196 -17.173 16.732 1.00 76.94 107 LYS A CA 1
ATOM 872 C C . LYS A 1 107 ? -4.001 -17.679 17.551 1.00 76.94 107 LYS A C 1
ATOM 874 O O . LYS A 1 107 ? -3.306 -18.582 17.095 1.00 76.94 107 LYS A O 1
ATOM 879 N N . GLY A 1 108 ? -3.777 -17.136 18.750 1.00 71.38 108 GLY A N 1
ATOM 880 C CA . GLY A 1 108 ? -2.747 -17.593 19.684 1.00 71.38 108 GLY A CA 1
ATOM 881 C C . GLY A 1 108 ? -1.380 -16.937 19.492 1.00 71.38 108 GLY A C 1
ATOM 882 O O . GLY A 1 108 ? -0.412 -17.366 20.117 1.00 71.38 108 GLY A O 1
ATOM 883 N N . ILE A 1 109 ? -1.273 -15.897 18.657 1.00 71.31 109 ILE A N 1
ATOM 884 C CA . ILE A 1 109 ? -0.039 -15.113 18.548 1.00 71.31 109 ILE A CA 1
ATOM 885 C C . ILE A 1 109 ? 0.017 -14.147 19.731 1.00 71.31 109 ILE A C 1
ATOM 887 O O . ILE A 1 109 ? -0.889 -13.340 19.936 1.00 71.31 109 ILE A O 1
ATOM 891 N N . SER A 1 110 ? 1.088 -14.213 20.523 1.00 66.69 110 SER A N 1
ATOM 892 C CA . SER A 1 110 ? 1.272 -13.305 21.657 1.00 66.69 110 SER A CA 1
ATOM 893 C C . SER A 1 110 ? 1.284 -11.849 21.189 1.00 66.69 110 SER A C 1
ATOM 895 O O . SER A 1 110 ? 1.927 -11.532 20.188 1.00 66.69 110 SER A O 1
ATOM 897 N N . LYS A 1 111 ? 0.638 -10.939 21.936 1.00 61.12 111 LYS A N 1
ATOM 898 C CA . LYS A 1 111 ? 0.575 -9.499 21.600 1.00 61.12 111 LYS A CA 1
ATOM 899 C C . LYS A 1 111 ? 1.955 -8.899 21.311 1.00 61.12 111 LYS A C 1
ATOM 901 O O . LYS A 1 111 ? 2.091 -8.096 20.397 1.00 61.12 111 LYS A O 1
ATOM 906 N N . ASN A 1 112 ? 2.982 -9.354 22.030 1.00 56.06 112 ASN A N 1
ATOM 907 C CA . ASN A 1 112 ? 4.359 -8.867 21.898 1.00 56.06 112 ASN A CA 1
ATOM 908 C C . ASN A 1 112 ? 5.070 -9.365 20.621 1.00 56.06 112 ASN A C 1
ATOM 910 O O . ASN A 1 112 ? 6.149 -8.881 20.291 1.00 56.06 112 ASN A O 1
ATOM 914 N N . GLN A 1 113 ? 4.486 -10.332 19.906 1.00 48.22 113 GLN A N 1
ATOM 915 C CA . GLN A 1 113 ? 5.019 -10.918 18.670 1.00 48.22 113 GLN A CA 1
ATOM 916 C C . GLN A 1 113 ? 4.254 -10.463 17.419 1.00 48.22 113 GLN A C 1
ATOM 918 O O . GLN A 1 113 ? 4.671 -10.778 16.304 1.00 48.22 113 GLN A O 1
ATOM 923 N N . ILE A 1 114 ? 3.156 -9.714 17.575 1.00 57.09 114 ILE A N 1
ATOM 924 C CA . ILE A 1 114 ? 2.370 -9.219 16.443 1.00 57.09 114 ILE A CA 1
ATOM 925 C C . ILE A 1 114 ? 3.111 -8.045 15.804 1.00 57.09 114 ILE A C 1
ATOM 927 O O . ILE A 1 114 ? 2.953 -6.887 16.185 1.00 57.09 114 ILE A O 1
ATOM 931 N N . LYS A 1 115 ? 3.920 -8.359 14.795 1.00 57.09 115 LYS A N 1
ATOM 932 C CA . LYS A 1 115 ? 4.372 -7.390 13.799 1.00 57.09 115 LYS A CA 1
ATOM 933 C C . LYS A 1 115 ? 3.474 -7.538 12.580 1.00 57.09 115 LYS A C 1
ATOM 935 O O . LYS A 1 115 ? 3.409 -8.620 12.002 1.00 57.09 115 LYS A O 1
ATOM 940 N N . ILE A 1 116 ? 2.777 -6.472 12.194 1.00 57.56 116 ILE A N 1
ATOM 941 C CA . ILE A 1 116 ? 2.099 -6.452 10.896 1.00 57.56 116 ILE A CA 1
ATOM 942 C C . ILE A 1 116 ? 3.209 -6.414 9.842 1.00 57.56 116 ILE A C 1
ATOM 944 O O . ILE A 1 116 ? 4.047 -5.509 9.887 1.00 57.56 116 ILE A O 1
ATOM 948 N N . PRO A 1 117 ? 3.290 -7.402 8.937 1.00 56.84 117 PRO A N 1
ATOM 949 C CA . PRO A 1 117 ? 4.306 -7.372 7.904 1.00 56.84 117 PRO A CA 1
ATOM 950 C C . PRO A 1 117 ? 4.032 -6.178 6.983 1.00 56.84 117 PRO A C 1
ATOM 952 O O . PRO A 1 117 ? 2.951 -6.060 6.400 1.00 56.84 117 PRO A O 1
ATOM 955 N N . ARG A 1 118 ? 5.027 -5.298 6.830 1.00 67.12 118 ARG A N 1
ATOM 956 C CA . ARG A 1 118 ? 4.967 -4.174 5.877 1.00 67.12 118 ARG A CA 1
ATOM 957 C C . ARG A 1 118 ? 4.850 -4.657 4.431 1.00 67.12 118 ARG A C 1
ATOM 959 O O . ARG A 1 118 ? 4.325 -3.941 3.581 1.00 67.12 118 ARG A O 1
ATOM 966 N N . VAL A 1 119 ? 5.290 -5.890 4.178 1.00 59.72 119 VAL A N 1
ATOM 967 C CA . VAL A 1 119 ? 5.108 -6.623 2.925 1.00 59.72 119 VAL A CA 1
ATOM 968 C C . VAL A 1 119 ? 4.345 -7.915 3.220 1.00 59.72 119 VAL A C 1
ATOM 970 O O . VAL A 1 119 ? 4.919 -8.894 3.700 1.00 59.72 119 VAL A O 1
ATOM 973 N N . VAL A 1 120 ? 3.038 -7.936 2.958 1.00 59.47 120 VAL A N 1
ATOM 974 C CA . VAL A 1 120 ? 2.216 -9.137 3.155 1.00 59.47 120 VAL A CA 1
ATOM 975 C C . VAL A 1 120 ? 2.469 -10.086 1.995 1.00 59.47 120 VAL A C 1
ATOM 977 O O . VAL A 1 120 ? 2.014 -9.859 0.878 1.00 59.47 120 VAL A O 1
ATOM 980 N N . THR A 1 121 ? 3.204 -11.164 2.256 1.00 52.72 121 THR A N 1
ATOM 981 C CA . THR A 1 121 ? 3.518 -12.153 1.217 1.00 52.72 121 THR A CA 1
ATOM 982 C C . THR A 1 121 ? 2.675 -13.423 1.277 1.00 52.72 121 THR A C 1
ATOM 984 O O . THR A 1 121 ? 2.614 -14.111 0.265 1.00 52.72 121 THR A O 1
ATOM 987 N N . THR A 1 122 ? 1.984 -13.762 2.379 1.00 53.94 122 THR A N 1
ATOM 988 C CA . THR A 1 122 ? 1.461 -15.149 2.465 1.00 53.94 122 THR A CA 1
ATOM 989 C C . THR A 1 122 ? 0.262 -15.442 3.373 1.00 53.94 122 THR A C 1
ATOM 991 O O . THR A 1 122 ? -0.302 -16.530 3.250 1.00 53.94 122 THR A O 1
ATOM 994 N N . ASN A 1 123 ? -0.195 -14.547 4.260 1.00 69.31 123 ASN A N 1
ATOM 995 C CA . ASN A 1 123 ? -1.310 -14.887 5.161 1.00 69.31 123 ASN A CA 1
ATOM 996 C C . ASN A 1 123 ? -2.675 -14.467 4.587 1.00 69.31 123 ASN A C 1
ATOM 998 O O . ASN A 1 123 ? -3.129 -13.340 4.789 1.00 69.31 123 ASN A O 1
ATOM 1002 N N . LYS A 1 124 ? -3.347 -15.403 3.903 1.00 72.50 124 LYS A N 1
ATOM 1003 C CA . LYS A 1 124 ? -4.676 -15.198 3.292 1.00 72.50 124 LYS A CA 1
ATOM 1004 C C . LYS A 1 124 ? -5.742 -14.716 4.283 1.00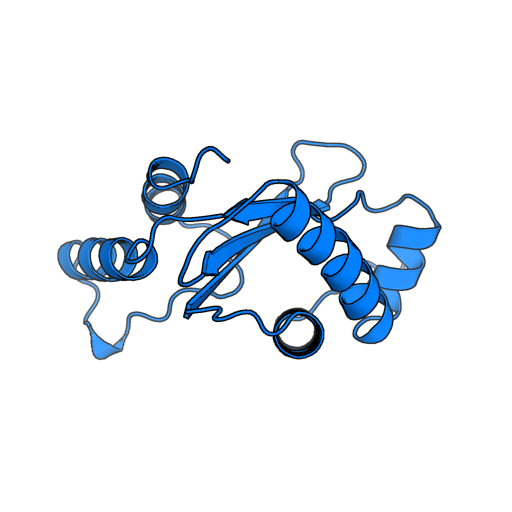 72.50 124 LYS A C 1
ATOM 1006 O O . LYS A 1 124 ? -6.607 -13.940 3.896 1.00 72.50 124 LYS A O 1
ATOM 1011 N N . ASN A 1 125 ? -5.671 -15.128 5.550 1.00 76.94 125 ASN A N 1
ATOM 1012 C CA . ASN A 1 125 ? -6.650 -14.713 6.557 1.00 76.94 125 ASN A CA 1
ATOM 1013 C C . ASN A 1 125 ? -6.477 -13.238 6.941 1.00 76.94 125 ASN A C 1
ATOM 1015 O O . ASN A 1 125 ? -7.462 -12.523 7.088 1.00 76.94 125 ASN A O 1
ATOM 1019 N N . VAL A 1 126 ? -5.228 -12.772 7.055 1.00 78.19 126 VAL A N 1
ATOM 1020 C CA . VAL A 1 126 ? -4.919 -11.355 7.313 1.00 78.19 126 VAL A CA 1
ATOM 1021 C C . VAL A 1 126 ? -5.359 -10.488 6.139 1.00 78.19 126 VAL A C 1
ATOM 1023 O O . VAL A 1 126 ? -5.999 -9.462 6.351 1.00 78.19 126 VAL A O 1
ATOM 1026 N N . LEU A 1 127 ? -5.078 -10.933 4.909 1.00 79.75 127 LEU A N 1
ATOM 1027 C CA . LEU A 1 127 ? -5.574 -10.260 3.709 1.00 79.75 127 LEU A CA 1
ATOM 1028 C C . LEU A 1 127 ? -7.102 -10.198 3.699 1.00 79.75 127 LEU A C 1
ATOM 1030 O O . LEU A 1 127 ? -7.635 -9.139 3.421 1.00 79.75 127 LEU A O 1
ATOM 1034 N N . GLY A 1 128 ? -7.806 -11.266 4.084 1.00 83.56 128 GLY A N 1
ATOM 1035 C CA . GLY A 1 128 ? -9.269 -11.255 4.177 1.00 83.56 128 GLY A CA 1
ATOM 1036 C C . GLY A 1 128 ? -9.818 -10.178 5.120 1.00 83.56 128 GLY A C 1
ATOM 1037 O O . GLY A 1 128 ? -10.769 -9.488 4.770 1.00 83.56 128 GLY A O 1
ATOM 1038 N N . VAL A 1 129 ? -9.200 -9.975 6.291 1.00 83.50 129 VAL A N 1
ATOM 1039 C CA . VAL A 1 129 ? -9.607 -8.894 7.209 1.00 83.50 129 VAL A CA 1
ATOM 1040 C C . VAL A 1 129 ? -9.373 -7.523 6.571 1.00 83.50 129 VAL A C 1
ATOM 1042 O O . VAL A 1 129 ? -10.260 -6.680 6.612 1.00 83.50 129 VAL A O 1
ATOM 1045 N N . ILE A 1 130 ? -8.213 -7.308 5.950 1.00 86.31 130 ILE A N 1
ATOM 1046 C CA . ILE A 1 130 ? -7.879 -6.043 5.275 1.00 86.31 130 ILE A CA 1
ATOM 1047 C C . ILE A 1 130 ? -8.851 -5.765 4.120 1.00 86.31 130 ILE A C 1
ATOM 1049 O O . ILE A 1 130 ? -9.377 -4.664 3.991 1.00 86.31 130 ILE A O 1
ATOM 1053 N N . GLU A 1 131 ? -9.128 -6.782 3.308 1.00 85.75 131 GLU A N 1
ATOM 1054 C CA . GLU A 1 131 ? -10.016 -6.714 2.151 1.00 85.75 131 GLU A CA 1
ATOM 1055 C C . GLU A 1 131 ? -11.457 -6.352 2.522 1.00 85.75 131 GLU A C 1
ATOM 1057 O O . GLU A 1 131 ? -12.106 -5.608 1.792 1.00 85.75 131 GLU A O 1
ATOM 1062 N N . ASN A 1 132 ? -11.932 -6.822 3.676 1.00 89.38 132 ASN A N 1
ATOM 1063 C CA . ASN A 1 132 ? -13.283 -6.547 4.164 1.00 89.38 132 ASN A CA 1
ATOM 1064 C C . ASN A 1 132 ? -13.463 -5.142 4.762 1.00 89.38 132 ASN A C 1
ATOM 1066 O O . ASN A 1 132 ? -14.589 -4.773 5.071 1.00 89.38 132 ASN A O 1
ATOM 1070 N N . ASN A 1 133 ? -12.385 -4.377 4.966 1.00 89.19 133 ASN A N 1
ATOM 1071 C CA . ASN A 1 133 ? -12.435 -3.037 5.570 1.00 89.19 133 ASN A CA 1
ATOM 1072 C C . ASN A 1 133 ? -11.933 -1.956 4.599 1.00 89.19 133 ASN A C 1
ATOM 1074 O O . ASN A 1 133 ? -11.368 -0.940 5.007 1.00 89.19 133 ASN A O 1
ATOM 1078 N N . LYS A 1 134 ? -12.092 -2.196 3.296 1.00 92.38 134 LYS A N 1
ATOM 1079 C CA . LYS A 1 134 ? -11.802 -1.202 2.263 1.00 92.38 134 LYS A CA 1
ATOM 1080 C C . LYS A 1 134 ? -12.845 -0.096 2.300 1.00 92.38 134 LYS A C 1
ATOM 1082 O O . LYS A 1 134 ? -14.036 -0.373 2.379 1.00 92.38 134 LYS A O 1
ATOM 1087 N N . LEU A 1 135 ? -12.386 1.141 2.178 1.00 89.00 135 LEU A N 1
ATOM 1088 C CA . LEU A 1 135 ? -13.265 2.282 1.975 1.00 89.00 135 LEU A CA 1
ATOM 1089 C C . LEU A 1 135 ? -13.710 2.351 0.516 1.00 89.00 135 LEU A C 1
ATOM 1091 O O . LEU A 1 135 ? -12.881 2.272 -0.395 1.00 89.00 135 LEU A O 1
ATOM 1095 N N . ASP A 1 136 ? -15.001 2.600 0.323 1.00 81.50 136 ASP A N 1
ATOM 1096 C CA . ASP A 1 136 ? -15.544 3.092 -0.936 1.00 81.50 136 ASP A CA 1
ATOM 1097 C C . ASP A 1 136 ? -15.458 4.624 -0.930 1.00 81.50 136 ASP A C 1
ATOM 1099 O O . ASP A 1 136 ? -15.989 5.289 -0.038 1.00 81.50 136 ASP A O 1
ATOM 1103 N N . TYR A 1 137 ? -14.748 5.190 -1.905 1.00 75.62 137 TYR A N 1
ATOM 1104 C CA . TYR A 1 137 ? -14.515 6.631 -2.043 1.00 75.62 137 TYR A CA 1
ATOM 1105 C C . TYR A 1 137 ? -14.713 7.071 -3.484 1.00 75.62 137 TYR A C 1
ATOM 1107 O O . TYR A 1 137 ? -14.416 6.280 -4.411 1.00 75.62 137 TYR A O 1
#

Nearest PDB structures (foldseek):
  4ewv-assembly1_A  TM=8.718E-01  e=3.401E-11  Arabidopsis thaliana
  4epl-assembly1_A  TM=8.701E-01  e=1.133E-10  Arabidopsis thaliana
  7vka-assembly2_B  TM=8.353E-01  e=4.113E-11  Arabidopsis thaliana
  5kod-assembly1_A  TM=8.382E-01  e=4.561E-10  Arabidopsis thaliana
  5kod-assembly2_B  TM=8.269E-01  e=6.259E-10  Arabidopsis thaliana

InterPro domains:
  IPR004993 GH3 family [PTHR31901] (3-134)
  IPR055378 GH3, C-terminal domain [PF23572] (9-123)

Radius of gyration: 15.18 Å; Cα contacts (8 Å, |Δi|>4): 194; chains: 1; bounding box: 34×34×42 Å

Mean predicted aligned error: 5.79 Å

Solvent-accessible surface area (backbone atoms only — not comparable to full-atom values): 7749 Å² total; per-residue (Å²): 134,84,73,75,72,85,51,73,64,36,51,51,51,14,51,52,52,32,33,63,77,70,69,50,53,67,75,52,62,35,31,32,81,42,72,92,48,87,46,30,26,48,34,36,41,37,26,43,66,76,92,77,43,59,66,56,51,52,51,48,31,54,43,34,50,52,29,36,36,69,58,27,67,47,52,33,55,36,43,76,67,59,60,31,43,77,47,44,73,42,49,32,41,79,61,48,70,54,53,48,53,50,55,45,38,76,73,70,45,56,78,94,69,71,70,82,54,57,62,56,82,79,61,66,68,59,50,50,55,55,64,74,35,54,57,90,101

Foldseek 3Di:
DDDQDDDPVLLVQLLVVLCVVLVWQWPDKAWEWAVVDPLTEIEMETETPDDDDPVSQVSSQVSSLVSSVVSGVSSVVCVVVSSYDGYHYWYFYHCLVVVLLVVVVVVVQDSVRDDDHNYDDDDPVSVVSSVVGTDDD

Sequence (137 aa):
MVSEKTTEEHLTDAIRNTKNRLKLDLIDYTTVADNSITPGRYQFYFEVKGKVTKELVRSIEITLDEELRNCNLAYKRFRSKSGLAMPKVIMLEEGTFNKVKEFLFMKGISKNQIKIPRVVTTNKNVLGVIENNKLDY

pLDDT: mean 85.72, std 12.44, range [39.62, 97.75]